Protein AF-A0A533V5C5-F1 (afdb_monomer_lite)

Sequence (83 aa):
PGFQKKDIRVNISKDILTLRANRTIDIESYTIHFRQRPNKIEKKIPLPYSIPEDDNVNSKADYANGVVKIRIPISKMTNIPIT

Structure (mmCIF, N/CA/C/O backbone):
data_AF-A0A533V5C5-F1
#
_entry.id   AF-A0A533V5C5-F1
#
loop_
_atom_site.group_PDB
_atom_site.id
_atom_site.type_symbol
_atom_site.label_atom_id
_atom_site.label_alt_id
_atom_site.label_comp_id
_atom_site.label_asym_id
_atom_site.label_entity_id
_atom_site.label_seq_id
_atom_site.pdbx_PDB_ins_code
_atom_site.Cartn_x
_atom_site.Cartn_y
_atom_site.Cartn_z
_atom_site.occupancy
_atom_site.B_iso_or_equiv
_atom_site.auth_seq_id
_atom_site.auth_comp_id
_atom_site.auth_asym_id
_atom_site.auth_atom_id
_atom_site.pdbx_PDB_model_num
ATOM 1 N N . PRO A 1 1 ? 8.784 -3.369 -5.041 1.00 88.25 1 PRO A N 1
ATOM 2 C CA . PRO A 1 1 ? 9.506 -2.083 -5.237 1.00 88.25 1 PRO A CA 1
ATOM 3 C C . PRO A 1 1 ? 9.494 -1.652 -6.720 1.00 88.25 1 PRO A C 1
ATOM 5 O O . PRO A 1 1 ? 9.332 -2.502 -7.600 1.00 88.25 1 PRO A O 1
ATOM 8 N N . GLY A 1 2 ? 9.679 -0.353 -6.995 1.00 92.06 2 GLY A N 1
ATOM 9 C CA . GLY A 1 2 ? 9.750 0.194 -8.363 1.00 92.06 2 GLY A CA 1
ATOM 10 C C . GLY A 1 2 ? 8.469 0.854 -8.885 1.00 92.06 2 GLY A C 1
ATOM 11 O O . GLY A 1 2 ? 8.208 0.779 -10.083 1.00 92.06 2 GLY A O 1
ATOM 12 N N . PHE A 1 3 ? 7.680 1.455 -7.992 1.00 95.25 3 PHE A N 1
ATOM 13 C CA . PHE A 1 3 ? 6.561 2.346 -8.319 1.00 95.25 3 PHE A CA 1
ATOM 14 C C . PHE A 1 3 ? 6.935 3.782 -7.935 1.00 95.25 3 PHE A C 1
ATOM 16 O O . PHE A 1 3 ? 7.684 3.980 -6.972 1.00 95.25 3 PHE A O 1
ATOM 23 N N . GLN A 1 4 ? 6.436 4.780 -8.665 1.00 94.19 4 GLN A N 1
ATOM 24 C CA . GLN A 1 4 ? 6.609 6.179 -8.270 1.00 94.19 4 GLN A CA 1
ATOM 25 C C . GLN A 1 4 ? 5.590 6.534 -7.182 1.00 94.19 4 GLN A C 1
ATOM 27 O O . GLN A 1 4 ? 4.493 5.983 -7.149 1.00 94.19 4 GLN A O 1
ATOM 32 N N . LYS A 1 5 ? 5.927 7.474 -6.289 1.00 93.75 5 LYS A N 1
ATOM 33 C CA . LYS A 1 5 ? 5.037 7.867 -5.178 1.00 93.75 5 LYS A CA 1
ATOM 34 C C . LYS A 1 5 ? 3.653 8.311 -5.671 1.00 93.75 5 LYS A C 1
ATOM 36 O O . LYS A 1 5 ? 2.653 7.920 -5.084 1.00 93.75 5 LYS A O 1
ATOM 41 N N . LYS A 1 6 ? 3.606 9.077 -6.768 1.00 94.19 6 LYS A N 1
ATOM 42 C CA . LYS A 1 6 ? 2.364 9.572 -7.395 1.00 94.19 6 LYS A CA 1
ATOM 43 C C . LYS A 1 6 ? 1.442 8.463 -7.920 1.00 94.19 6 LYS A C 1
ATOM 45 O O . LYS A 1 6 ? 0.243 8.677 -8.064 1.00 94.19 6 LYS A O 1
ATOM 50 N N . ASP A 1 7 ? 1.999 7.283 -8.171 1.00 95.25 7 ASP A N 1
ATOM 51 C CA . ASP A 1 7 ? 1.289 6.146 -8.749 1.00 95.25 7 ASP A CA 1
ATOM 52 C C . ASP A 1 7 ? 0.710 5.207 -7.682 1.00 95.25 7 ASP A C 1
ATOM 54 O O . ASP A 1 7 ? 0.043 4.223 -8.011 1.00 95.25 7 ASP A O 1
ATOM 58 N N . ILE A 1 8 ? 0.981 5.485 -6.404 1.00 95.56 8 ILE A N 1
ATOM 59 C CA . ILE A 1 8 ? 0.523 4.705 -5.258 1.00 95.56 8 ILE A CA 1
ATOM 60 C C . ILE A 1 8 ? -0.652 5.440 -4.615 1.00 95.56 8 ILE A C 1
ATOM 62 O O . ILE A 1 8 ? -0.552 6.609 -4.251 1.00 95.56 8 ILE A O 1
ATOM 66 N N . ARG A 1 9 ? -1.770 4.738 -4.443 1.00 95.12 9 ARG A N 1
ATOM 67 C CA . ARG A 1 9 ? -2.971 5.229 -3.766 1.00 95.12 9 ARG A CA 1
ATOM 68 C C . ARG A 1 9 ? -3.281 4.342 -2.573 1.00 95.12 9 ARG A C 1
ATOM 70 O O . ARG A 1 9 ? -3.291 3.116 -2.688 1.00 95.12 9 ARG A O 1
ATOM 77 N N . VAL A 1 10 ? -3.556 4.981 -1.446 1.00 93.12 10 VAL A N 1
ATOM 78 C CA . VAL A 1 10 ? -3.942 4.340 -0.191 1.00 93.12 10 VAL A CA 1
ATOM 79 C C . VAL A 1 10 ? -5.316 4.872 0.182 1.00 93.12 10 VAL A C 1
ATOM 81 O O . VAL A 1 10 ? -5.526 6.079 0.144 1.00 93.12 10 VAL A O 1
ATOM 84 N N . ASN A 1 11 ? -6.245 3.979 0.500 1.00 91.44 11 ASN A N 1
ATOM 85 C CA . ASN A 1 11 ? -7.580 4.339 0.955 1.00 91.44 11 ASN A CA 1
ATOM 86 C C . ASN A 1 11 ? -8.003 3.422 2.100 1.00 91.44 11 ASN A C 1
ATOM 88 O O . ASN A 1 11 ? -7.708 2.229 2.052 1.00 91.44 11 ASN A O 1
ATOM 92 N N . ILE A 1 12 ? -8.728 3.952 3.076 1.00 90.31 12 ILE A N 1
ATOM 93 C CA . ILE A 1 12 ? -9.359 3.171 4.140 1.00 90.31 12 ILE A CA 1
ATOM 94 C C . ILE A 1 12 ? -10.856 3.422 4.032 1.00 90.31 12 ILE A C 1
ATOM 96 O O . ILE A 1 12 ? -11.295 4.564 3.965 1.00 90.31 12 ILE A O 1
ATOM 100 N N . SER A 1 13 ? -11.640 2.355 3.935 1.00 88.44 13 SER A N 1
ATOM 101 C CA . SER A 1 13 ? -13.098 2.448 3.894 1.00 88.44 13 SER A CA 1
ATOM 102 C C . SER A 1 13 ? -13.690 1.157 4.429 1.00 88.44 13 SER A C 1
ATOM 104 O O . SER A 1 13 ? -13.219 0.081 4.052 1.00 88.44 13 SER A O 1
ATOM 106 N N . LYS A 1 14 ? -14.716 1.262 5.284 1.00 87.25 14 LYS A N 1
ATOM 107 C CA . LYS A 1 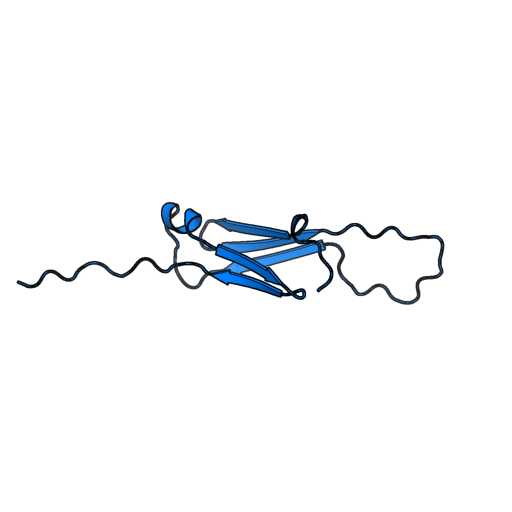14 ? -15.398 0.108 5.897 1.00 87.25 14 LYS A CA 1
ATOM 108 C C . LYS A 1 14 ? -14.407 -0.886 6.512 1.00 87.25 14 LYS A C 1
ATOM 110 O O . LYS A 1 14 ? -14.455 -2.074 6.209 1.00 87.25 14 LYS A O 1
ATOM 115 N N . ASP A 1 15 ? -13.447 -0.370 7.276 1.00 89.44 15 ASP A N 1
ATOM 116 C CA . ASP A 1 15 ? -12.411 -1.156 7.960 1.00 89.44 15 ASP A CA 1
ATOM 117 C C . ASP A 1 15 ? -11.509 -1.979 7.026 1.00 89.44 15 ASP A C 1
ATOM 119 O O . ASP A 1 15 ? -10.830 -2.918 7.439 1.00 89.44 15 ASP A O 1
ATOM 123 N N . ILE A 1 16 ? -11.458 -1.614 5.742 1.00 93.38 16 ILE A N 1
ATOM 124 C CA . ILE A 1 16 ? -10.581 -2.230 4.751 1.00 93.38 16 ILE A CA 1
ATOM 125 C C . ILE A 1 16 ? -9.577 -1.195 4.256 1.00 93.38 16 ILE A C 1
ATOM 127 O O . ILE A 1 16 ? -9.920 -0.227 3.571 1.00 93.38 16 ILE A O 1
ATOM 131 N N . LEU A 1 17 ? -8.301 -1.468 4.514 1.00 93.69 17 LEU A N 1
ATOM 132 C CA . LEU A 1 17 ? -7.188 -0.766 3.898 1.00 93.69 17 LEU A CA 1
ATOM 133 C C . LEU A 1 17 ? -6.976 -1.291 2.476 1.00 93.69 17 LEU A C 1
ATOM 135 O O . LEU A 1 17 ? -6.634 -2.453 2.254 1.00 93.69 17 LEU A O 1
ATOM 139 N N . THR A 1 18 ? -7.148 -0.413 1.498 1.00 95.31 18 THR A N 1
ATOM 140 C CA . THR A 1 18 ? -6.923 -0.691 0.082 1.00 95.31 18 THR A CA 1
ATOM 141 C C . THR A 1 18 ? -5.672 0.037 -0.403 1.00 95.31 18 THR A C 1
ATOM 143 O O . THR A 1 18 ? -5.625 1.265 -0.436 1.00 95.31 18 THR A O 1
ATOM 146 N N . LEU A 1 19 ? -4.667 -0.729 -0.830 1.00 95.69 19 LEU A N 1
ATOM 147 C CA . LEU A 1 19 ? -3.449 -0.247 -1.477 1.00 95.69 19 LEU A CA 1
ATOM 148 C C . LEU A 1 19 ? -3.521 -0.548 -2.974 1.00 95.69 19 LEU A C 1
ATOM 150 O O . LEU A 1 19 ? -3.651 -1.706 -3.378 1.00 95.69 19 LEU A O 1
ATOM 154 N N . ARG A 1 20 ? -3.397 0.486 -3.802 1.00 97.00 20 ARG A N 1
ATOM 155 C CA . ARG A 1 20 ? -3.341 0.369 -5.262 1.00 97.00 20 ARG A CA 1
ATOM 156 C C . ARG A 1 20 ? -2.073 1.015 -5.785 1.00 97.00 20 ARG A C 1
ATOM 158 O O . ARG A 1 20 ? -1.717 2.103 -5.352 1.00 97.00 20 ARG A O 1
ATOM 165 N N . ALA A 1 21 ? -1.415 0.368 -6.735 1.00 96.88 21 ALA A N 1
ATOM 166 C CA . ALA A 1 21 ? -0.286 0.950 -7.445 1.00 96.88 21 ALA A CA 1
ATOM 167 C C . ALA A 1 21 ? -0.347 0.567 -8.922 1.00 96.88 21 ALA A C 1
ATOM 169 O O . ALA A 1 21 ? -0.626 -0.591 -9.239 1.00 96.88 21 ALA A O 1
ATOM 170 N N . ASN A 1 22 ? -0.105 1.519 -9.821 1.00 96.38 22 ASN A N 1
ATOM 171 C CA . ASN A 1 22 ? -0.089 1.257 -11.259 1.00 96.38 22 ASN A CA 1
ATOM 172 C C . ASN A 1 22 ? 1.077 1.979 -11.925 1.00 96.38 22 ASN A C 1
ATOM 174 O O . ASN A 1 22 ? 1.185 3.188 -11.802 1.00 96.38 22 ASN A O 1
ATOM 178 N N . ARG A 1 23 ? 1.922 1.254 -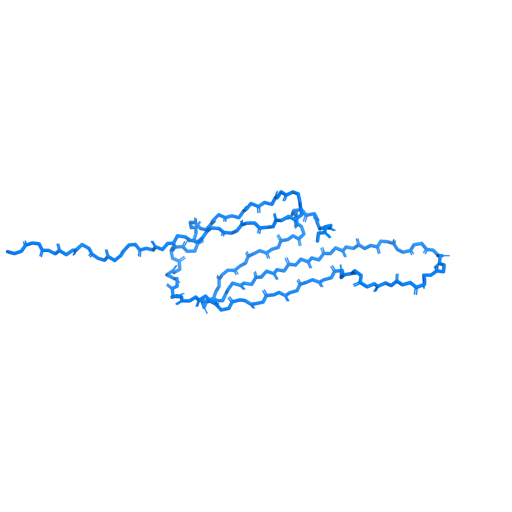12.651 1.00 93.38 23 ARG A N 1
ATOM 179 C CA . ARG A 1 23 ? 3.029 1.835 -13.410 1.00 93.38 23 ARG A CA 1
ATOM 180 C C . ARG A 1 23 ? 2.945 1.407 -14.864 1.00 93.38 23 ARG A C 1
ATOM 182 O O . ARG A 1 23 ? 2.730 0.229 -15.159 1.00 93.38 23 ARG A O 1
ATOM 189 N N . THR A 1 24 ? 3.178 2.357 -15.751 1.00 88.62 24 THR A N 1
ATOM 190 C CA . THR A 1 24 ? 3.381 2.080 -17.170 1.00 88.62 24 THR A CA 1
ATOM 191 C C . THR A 1 24 ? 4.837 1.683 -17.384 1.00 88.62 24 THR A C 1
ATOM 193 O O . THR A 1 24 ? 5.737 2.216 -16.735 1.00 88.62 24 THR A O 1
ATOM 196 N N . ILE A 1 25 ? 5.063 0.701 -18.248 1.00 84.44 25 ILE A N 1
ATOM 197 C CA . ILE A 1 25 ? 6.396 0.320 -18.709 1.00 84.44 25 ILE A CA 1
ATOM 198 C C . ILE A 1 25 ? 6.304 0.325 -20.224 1.00 84.44 25 ILE A C 1
ATOM 200 O O . ILE A 1 25 ? 5.541 -0.474 -20.771 1.00 84.44 25 ILE A O 1
ATOM 204 N N . ASP A 1 26 ? 7.052 1.215 -20.866 1.00 80.88 26 ASP A N 1
ATOM 205 C CA . ASP A 1 26 ? 7.180 1.214 -22.317 1.00 80.88 26 ASP A CA 1
ATOM 206 C C . ASP A 1 26 ? 8.037 0.020 -22.718 1.00 80.88 26 ASP A C 1
ATOM 208 O O . ASP A 1 26 ? 9.121 -0.214 -22.179 1.00 80.88 26 ASP A O 1
ATOM 212 N N . ILE A 1 27 ? 7.482 -0.801 -23.601 1.00 74.62 27 ILE A N 1
ATOM 213 C CA . ILE A 1 27 ? 8.132 -2.009 -24.081 1.00 74.62 27 ILE A CA 1
ATOM 214 C C . ILE A 1 27 ? 8.595 -1.707 -25.496 1.00 74.62 27 ILE A C 1
ATOM 216 O O . ILE A 1 27 ? 7.793 -1.708 -26.425 1.00 74.62 27 ILE A O 1
ATOM 220 N N . GLU A 1 28 ? 9.881 -1.422 -25.649 1.00 72.69 28 GLU A N 1
ATOM 221 C CA . GLU A 1 28 ? 10.519 -1.430 -26.962 1.00 72.69 28 GLU A CA 1
ATOM 222 C C . GLU A 1 28 ? 10.551 -2.860 -27.532 1.00 72.69 28 GLU A C 1
ATOM 224 O O . GLU A 1 28 ? 10.417 -3.838 -26.791 1.00 72.69 28 GLU A O 1
ATOM 229 N N . SER A 1 29 ? 10.715 -2.967 -28.853 1.00 74.31 29 SER A N 1
ATOM 230 C CA . SER A 1 29 ? 10.639 -4.183 -29.680 1.00 74.31 29 SER A CA 1
ATOM 231 C C . SER A 1 29 ? 11.750 -5.217 -29.409 1.00 74.31 29 SER A C 1
ATOM 233 O O . SER A 1 29 ? 12.436 -5.658 -30.328 1.00 74.31 29 SER A O 1
ATOM 235 N N . TYR A 1 30 ? 11.956 -5.607 -28.154 1.00 80.56 30 TYR A N 1
ATOM 236 C CA . TYR A 1 30 ? 12.935 -6.605 -27.734 1.00 80.56 30 TYR A CA 1
ATOM 237 C C . TYR A 1 30 ? 12.284 -7.964 -27.466 1.00 80.56 30 TYR A C 1
ATOM 239 O O . TYR A 1 30 ? 11.127 -8.062 -27.048 1.00 80.56 30 TYR A O 1
ATOM 247 N N . THR A 1 31 ? 13.069 -9.031 -27.623 1.00 86.94 31 THR A N 1
ATOM 248 C CA . THR A 1 31 ? 12.676 -10.382 -27.211 1.00 86.94 31 THR A CA 1
ATOM 249 C C . THR A 1 31 ? 12.707 -10.490 -25.685 1.00 86.94 31 THR A C 1
ATOM 251 O O . THR A 1 31 ? 13.769 -10.486 -25.065 1.00 86.94 31 THR A O 1
ATOM 254 N N . ILE A 1 32 ? 11.533 -10.582 -25.056 1.00 87.31 32 ILE A N 1
ATOM 255 C CA . ILE A 1 32 ? 11.396 -10.702 -23.599 1.00 87.31 32 ILE A CA 1
ATOM 256 C C . ILE A 1 32 ? 11.321 -12.176 -23.211 1.00 87.31 32 ILE A C 1
ATOM 258 O O . ILE A 1 32 ? 10.325 -12.840 -23.479 1.00 87.31 32 ILE A O 1
ATOM 262 N N . HIS A 1 33 ? 12.337 -12.664 -22.502 1.00 90.06 33 HIS A N 1
ATOM 263 C CA . HIS A 1 33 ? 12.336 -14.031 -21.974 1.00 90.06 33 HIS A CA 1
ATOM 264 C C . HIS A 1 33 ? 11.475 -14.181 -20.708 1.00 90.06 33 HIS A C 1
ATOM 266 O O . HIS A 1 33 ? 10.791 -15.188 -20.549 1.00 90.06 33 HIS A O 1
ATOM 272 N N . PHE A 1 34 ? 11.461 -13.179 -19.815 1.00 87.88 34 PHE A N 1
ATOM 273 C CA . PHE A 1 34 ? 10.699 -13.231 -18.560 1.00 87.88 34 PHE A CA 1
ATOM 274 C C . PHE A 1 34 ? 10.089 -11.882 -18.179 1.00 87.88 34 PHE A C 1
ATOM 276 O O . PHE A 1 34 ? 10.752 -10.845 -18.210 1.00 87.88 34 PHE A O 1
ATOM 283 N N . ARG A 1 35 ? 8.828 -11.905 -17.729 1.00 87.81 35 ARG A N 1
ATOM 284 C CA . ARG A 1 35 ? 8.092 -10.713 -17.281 1.00 87.81 35 ARG A CA 1
ATOM 285 C C . ARG A 1 35 ? 7.246 -10.998 -16.043 1.00 87.81 35 ARG A C 1
ATOM 287 O O . ARG A 1 35 ? 6.026 -11.070 -16.096 1.00 87.81 35 ARG A O 1
ATOM 294 N N . GLN A 1 36 ? 7.917 -11.151 -14.909 1.00 91.75 36 GLN A N 1
ATOM 295 C CA . GLN A 1 36 ? 7.261 -11.506 -13.644 1.00 91.75 36 GLN A CA 1
ATOM 296 C C . GLN A 1 36 ? 6.890 -10.288 -12.786 1.00 91.75 36 GLN A C 1
ATOM 298 O O . GLN A 1 36 ? 6.049 -10.379 -11.895 1.00 91.75 36 GLN A O 1
ATOM 303 N N . ARG A 1 37 ? 7.527 -9.130 -13.016 1.00 92.44 37 ARG A N 1
ATOM 304 C CA . ARG A 1 37 ? 7.307 -7.944 -12.180 1.00 92.44 37 ARG A CA 1
ATOM 305 C C . ARG A 1 37 ? 5.930 -7.332 -12.470 1.00 92.44 37 ARG A C 1
ATOM 307 O O . ARG A 1 37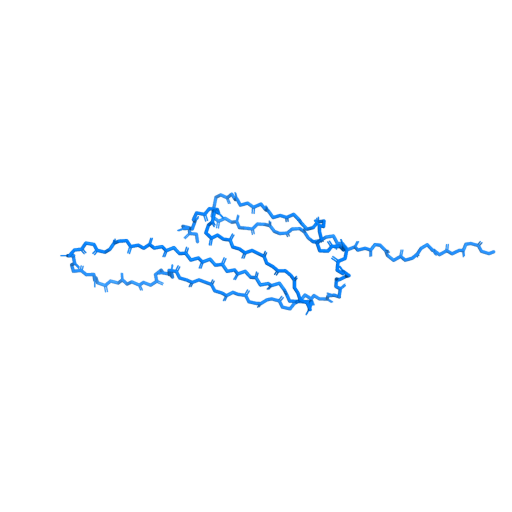 ? 5.653 -7.024 -13.627 1.00 92.44 37 ARG A O 1
ATOM 314 N N . PRO A 1 38 ? 5.107 -7.060 -11.444 1.00 94.12 38 PRO A N 1
ATOM 315 C CA . PRO A 1 38 ? 3.772 -6.519 -11.648 1.00 94.12 38 PR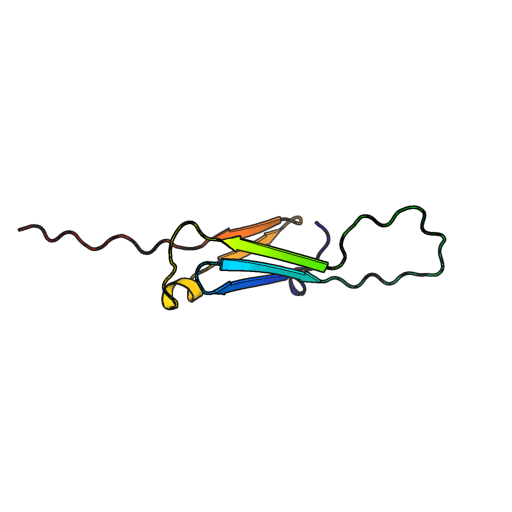O A CA 1
ATOM 316 C C . PRO A 1 38 ? 3.815 -5.076 -12.163 1.00 94.12 38 PRO A C 1
ATOM 318 O O . PRO A 1 38 ? 4.653 -4.264 -11.750 1.00 94.12 38 PRO A O 1
ATOM 321 N N . ASN A 1 39 ? 2.865 -4.751 -13.037 1.00 94.69 39 ASN A N 1
ATOM 322 C CA . ASN A 1 39 ? 2.588 -3.375 -13.465 1.00 94.69 39 ASN A CA 1
ATOM 323 C C . ASN A 1 39 ? 1.470 -2.754 -12.627 1.00 94.69 39 ASN A C 1
ATOM 325 O O . ASN A 1 39 ? 1.494 -1.562 -12.349 1.00 94.69 39 ASN A O 1
ATOM 329 N N . LYS A 1 40 ? 0.524 -3.583 -12.181 1.00 95.56 40 LYS A N 1
ATOM 330 C CA . LYS A 1 40 ? -0.601 -3.196 -11.338 1.00 95.56 40 LYS A CA 1
ATOM 331 C C . LYS A 1 40 ? -0.604 -4.049 -10.078 1.00 95.56 40 LYS A C 1
ATOM 333 O O . LYS A 1 40 ? -0.410 -5.260 -10.145 1.00 95.56 40 LYS A O 1
ATOM 338 N N . ILE A 1 41 ? -0.830 -3.408 -8.942 1.00 96.19 41 ILE A N 1
ATOM 339 C CA . ILE A 1 41 ? -1.026 -4.055 -7.649 1.00 96.19 41 ILE A CA 1
ATOM 340 C C . ILE A 1 41 ? -2.326 -3.516 -7.068 1.00 96.19 41 ILE A C 1
ATOM 342 O O . ILE A 1 41 ? -2.544 -2.305 -7.040 1.00 96.19 41 ILE A O 1
ATOM 346 N N . GLU A 1 42 ? -3.170 -4.417 -6.581 1.00 97.06 42 GLU A N 1
ATOM 347 C CA . GLU A 1 42 ? -4.278 -4.091 -5.694 1.00 97.06 42 GLU A CA 1
ATOM 348 C C . GLU A 1 42 ? -4.235 -5.052 -4.513 1.00 97.06 42 GLU A C 1
ATOM 350 O O . GLU A 1 42 ? -4.221 -6.271 -4.682 1.00 97.06 42 GLU A O 1
ATOM 355 N N . LYS A 1 43 ? -4.180 -4.495 -3.307 1.00 96.69 43 LYS A N 1
ATOM 356 C CA . LYS A 1 43 ? -4.189 -5.256 -2.067 1.00 96.69 43 LYS A CA 1
ATOM 357 C C . LYS A 1 43 ? -5.256 -4.678 -1.155 1.00 96.69 43 LYS A C 1
ATOM 359 O O . LYS A 1 43 ? -5.253 -3.483 -0.883 1.00 96.69 43 LYS A O 1
ATOM 364 N N . LYS A 1 44 ? -6.148 -5.545 -0.686 1.00 96.62 44 LYS A N 1
ATOM 365 C CA . LYS A 1 44 ? -7.138 -5.238 0.344 1.00 96.62 44 LYS A CA 1
ATOM 366 C C . LYS A 1 44 ? -6.722 -5.945 1.623 1.00 96.62 44 LYS A C 1
ATOM 368 O O . LYS A 1 44 ? -6.367 -7.124 1.580 1.00 96.62 44 LYS A O 1
ATOM 373 N N . ILE A 1 45 ? -6.703 -5.207 2.720 1.00 95.88 45 ILE A N 1
ATOM 374 C CA . ILE A 1 45 ? -6.263 -5.670 4.029 1.00 95.88 45 ILE A CA 1
ATOM 375 C C . ILE A 1 45 ? -7.387 -5.322 5.007 1.00 95.88 45 ILE A C 1
ATOM 377 O O . ILE A 1 45 ? -7.615 -4.132 5.232 1.00 95.88 45 ILE A O 1
ATOM 381 N N . PRO A 1 46 ? -8.120 -6.313 5.541 1.00 94.44 46 PRO A N 1
ATOM 382 C CA . PRO A 1 46 ? -9.070 -6.060 6.614 1.00 94.44 46 PRO A CA 1
ATOM 383 C C . PRO A 1 46 ? -8.300 -5.602 7.852 1.00 94.44 46 PRO A C 1
ATOM 385 O O . PRO A 1 46 ? -7.253 -6.163 8.188 1.00 94.44 46 PRO A O 1
ATOM 388 N N . LEU A 1 47 ? -8.792 -4.551 8.490 1.00 91.44 47 LEU A N 1
ATOM 389 C CA . LEU A 1 47 ? -8.184 -3.987 9.680 1.00 91.44 47 LEU A CA 1
ATOM 390 C C . LEU A 1 47 ? -8.722 -4.705 10.923 1.00 91.44 47 LEU A C 1
ATOM 392 O O . LEU A 1 47 ? -9.867 -5.152 10.933 1.00 91.44 47 LEU A O 1
ATOM 396 N N . PRO A 1 48 ? -7.897 -4.854 11.971 1.00 90.56 48 PRO A N 1
ATOM 397 C CA . PRO A 1 48 ? -8.281 -5.606 13.163 1.00 90.56 48 PRO A CA 1
ATOM 398 C C . PRO A 1 48 ? -9.278 -4.864 14.070 1.00 90.56 48 PRO A C 1
ATOM 400 O O . PRO A 1 48 ? -9.730 -5.431 15.059 1.00 90.56 48 PRO A O 1
ATOM 403 N N . TYR A 1 49 ? -9.602 -3.607 13.765 1.00 86.56 49 TYR A N 1
ATOM 404 C CA . TYR A 1 49 ? -10.549 -2.772 14.499 1.00 86.56 49 TYR A CA 1
ATOM 405 C C . TYR A 1 49 ? -11.270 -1.822 13.542 1.00 86.56 49 TYR A C 1
ATOM 407 O O . TYR A 1 49 ? -10.792 -1.575 12.430 1.00 86.56 49 TYR A O 1
ATOM 415 N N . SER A 1 50 ? -12.402 -1.288 14.002 1.00 84.81 50 SER A N 1
ATOM 416 C CA . SER A 1 50 ? -13.175 -0.318 13.235 1.00 84.81 50 SER A CA 1
ATOM 417 C C . SER A 1 50 ? -12.607 1.088 13.371 1.00 84.81 50 SER A C 1
ATOM 419 O O . SER A 1 50 ? -12.216 1.488 14.470 1.00 84.81 50 SER A O 1
ATOM 421 N N . ILE A 1 51 ? -12.536 1.823 12.262 1.00 80.06 51 ILE A N 1
ATOM 422 C CA . ILE A 1 51 ? -11.991 3.183 12.235 1.00 80.06 51 ILE A CA 1
ATOM 423 C C . ILE A 1 51 ? -13.129 4.170 11.972 1.00 80.06 51 ILE A C 1
ATOM 425 O O . ILE A 1 51 ? -13.718 4.131 10.886 1.00 80.06 51 ILE A O 1
ATOM 429 N N . PRO A 1 52 ? -13.427 5.074 12.924 1.00 78.19 52 PRO A N 1
ATOM 430 C CA . PRO A 1 52 ? -14.355 6.176 12.697 1.00 78.19 52 PRO A CA 1
ATOM 431 C C . PRO A 1 52 ? -13.928 7.014 11.487 1.00 78.19 52 PRO A C 1
ATOM 433 O O . PRO A 1 52 ? -12.735 7.221 11.263 1.00 78.19 52 PRO A O 1
ATOM 436 N N . GLU A 1 53 ? -14.880 7.540 10.712 1.00 70.69 53 GLU A N 1
ATOM 437 C CA . GLU A 1 53 ? -14.540 8.295 9.495 1.00 70.69 53 GLU A CA 1
ATOM 438 C C . GLU A 1 53 ? -13.654 9.523 9.775 1.00 70.69 53 GLU A C 1
ATOM 440 O O . GLU A 1 53 ? -12.754 9.810 8.986 1.00 70.69 53 GLU A O 1
ATOM 445 N N . ASP A 1 54 ? -13.819 10.171 10.931 1.00 66.12 54 ASP A N 1
ATOM 446 C CA . ASP A 1 54 ? -12.996 11.313 11.352 1.00 66.12 54 ASP A CA 1
ATOM 447 C C . ASP A 1 54 ? -11.527 10.934 11.611 1.00 66.12 54 ASP A C 1
ATOM 449 O O . ASP A 1 54 ? -10.609 11.710 11.332 1.00 66.12 54 ASP A O 1
ATOM 453 N N . ASP A 1 55 ? -11.272 9.708 12.075 1.00 65.88 55 ASP A N 1
ATOM 454 C CA . ASP A 1 55 ? -9.916 9.220 12.338 1.00 65.88 55 ASP A CA 1
ATOM 455 C C . ASP A 1 55 ? -9.167 8.856 11.054 1.00 65.88 55 ASP A C 1
ATOM 457 O O . ASP A 1 55 ? -7.931 8.910 11.020 1.00 65.88 55 ASP A O 1
ATOM 461 N N . ASN A 1 56 ? -9.893 8.557 9.967 1.00 65.12 56 ASN A N 1
ATOM 462 C CA . ASN A 1 56 ? -9.280 8.300 8.664 1.00 65.12 56 ASN A CA 1
ATOM 463 C C . ASN A 1 56 ? -8.467 9.511 8.178 1.00 65.12 56 ASN A C 1
ATOM 465 O O . ASN A 1 56 ? -7.411 9.317 7.569 1.00 65.12 56 ASN A O 1
ATOM 469 N N . VAL A 1 57 ? -8.894 10.741 8.496 1.00 62.69 57 VAL A N 1
ATOM 470 C CA . VAL A 1 57 ? -8.228 11.996 8.088 1.00 62.69 57 VAL A CA 1
ATOM 471 C C . VAL A 1 57 ? -6.833 12.138 8.709 1.00 62.69 57 VAL A C 1
ATOM 473 O O . VAL A 1 57 ? -5.933 12.719 8.104 1.00 62.69 57 VAL A O 1
ATOM 476 N N . ASN A 1 58 ? -6.611 11.542 9.882 1.00 66.31 58 ASN A N 1
ATOM 477 C CA . ASN A 1 58 ? -5.342 11.619 10.610 1.00 66.31 58 ASN A CA 1
ATOM 478 C C . ASN A 1 58 ? -4.324 10.540 10.194 1.00 66.31 58 ASN A C 1
ATOM 480 O O . ASN A 1 58 ? -3.202 10.499 10.714 1.00 66.31 58 ASN A O 1
ATOM 484 N N . SER A 1 59 ? -4.687 9.668 9.252 1.00 77.75 59 SER A N 1
ATOM 485 C CA . SER A 1 59 ? -3.817 8.605 8.746 1.00 77.75 59 SER A CA 1
ATOM 486 C C . SER A 1 59 ? -2.625 9.183 7.981 1.00 77.75 59 SER A C 1
ATOM 488 O O . SER A 1 59 ? -2.787 9.963 7.044 1.00 77.75 59 SER A O 1
ATOM 490 N N . LYS A 1 60 ? -1.402 8.758 8.322 1.00 85.62 60 LYS A N 1
ATOM 491 C CA . LYS A 1 60 ? -0.175 9.190 7.627 1.00 85.62 60 LYS A CA 1
ATOM 492 C C . LYS A 1 60 ? 0.396 8.066 6.772 1.00 85.62 60 LYS A C 1
ATOM 494 O O . LYS A 1 60 ? 0.513 6.932 7.238 1.00 85.62 60 LYS A O 1
ATOM 499 N N . ALA A 1 61 ? 0.809 8.392 5.549 1.00 91.06 61 ALA A N 1
ATOM 500 C CA . ALA A 1 61 ? 1.468 7.462 4.637 1.00 91.06 61 ALA A CA 1
ATOM 501 C C . ALA A 1 61 ? 2.803 8.028 4.129 1.00 91.06 61 ALA A C 1
ATOM 503 O O . ALA A 1 61 ? 2.848 9.091 3.510 1.00 91.06 61 ALA A O 1
ATOM 504 N N . ASP A 1 62 ? 3.877 7.270 4.343 1.00 94.06 62 ASP A N 1
ATOM 505 C CA . ASP A 1 62 ? 5.232 7.590 3.898 1.00 94.06 62 ASP A CA 1
ATOM 506 C C . ASP A 1 62 ? 5.687 6.584 2.833 1.00 94.06 62 ASP A C 1
ATOM 508 O O . ASP A 1 62 ? 5.355 5.397 2.889 1.00 94.06 62 ASP A O 1
ATOM 512 N N . TYR A 1 63 ? 6.488 7.042 1.869 1.00 95.50 63 TYR A N 1
ATOM 513 C CA . TYR A 1 63 ? 7.108 6.179 0.865 1.00 95.50 63 TYR A CA 1
ATOM 514 C C . TYR A 1 63 ? 8.591 6.500 0.744 1.00 95.50 63 TYR A C 1
ATOM 516 O O . TYR A 1 63 ? 8.957 7.610 0.360 1.00 95.50 63 TYR A O 1
ATOM 524 N N . ALA A 1 64 ? 9.431 5.519 1.059 1.00 95.62 64 ALA A N 1
ATOM 525 C CA . ALA A 1 64 ? 10.879 5.631 0.962 1.00 95.62 64 ALA A CA 1
ATOM 526 C C . ALA A 1 64 ? 11.478 4.272 0.593 1.00 95.62 64 ALA A C 1
ATOM 528 O O . ALA A 1 64 ? 11.028 3.238 1.083 1.00 95.62 64 ALA A O 1
ATOM 529 N N . ASN A 1 65 ? 12.490 4.271 -0.279 1.00 94.38 65 ASN A N 1
ATOM 530 C CA . ASN A 1 65 ? 13.259 3.079 -0.660 1.00 94.38 65 ASN A CA 1
ATOM 531 C C . ASN A 1 65 ? 12.394 1.882 -1.105 1.00 94.38 65 ASN A C 1
ATOM 533 O O . ASN A 1 65 ? 12.688 0.728 -0.807 1.00 94.38 65 ASN A O 1
ATOM 537 N N . GLY A 1 66 ? 11.292 2.149 -1.814 1.00 93.25 66 GLY A N 1
ATOM 538 C CA . GLY A 1 66 ? 10.386 1.104 -2.298 1.00 93.25 66 GLY A CA 1
ATOM 539 C C . GLY A 1 66 ? 9.441 0.519 -1.244 1.00 93.25 66 GLY A C 1
ATOM 540 O O . GLY A 1 66 ? 8.744 -0.448 -1.559 1.00 93.25 66 GLY A O 1
ATOM 541 N N . VAL A 1 67 ? 9.395 1.099 -0.040 1.00 95.94 67 VAL A N 1
ATOM 542 C CA . VAL A 1 67 ? 8.556 0.670 1.085 1.00 95.94 67 VAL A CA 1
ATOM 543 C C . VAL A 1 67 ? 7.498 1.728 1.383 1.00 95.94 67 VAL A C 1
ATOM 545 O O . VAL A 1 67 ? 7.818 2.903 1.565 1.00 95.94 67 VAL A O 1
ATOM 548 N N . VAL A 1 68 ? 6.237 1.298 1.456 1.00 95.19 68 VAL A N 1
ATOM 549 C CA . VAL A 1 68 ? 5.105 2.123 1.899 1.00 95.19 68 VAL A CA 1
ATOM 550 C C . VAL A 1 68 ? 4.880 1.860 3.387 1.00 95.19 68 VAL A C 1
ATOM 552 O O . VAL A 1 68 ? 4.668 0.714 3.778 1.00 95.19 68 VAL A O 1
ATOM 555 N N . LYS A 1 69 ? 4.931 2.906 4.215 1.00 95.44 69 LYS A N 1
ATOM 556 C CA . LYS A 1 69 ? 4.623 2.843 5.651 1.00 95.44 69 LYS A CA 1
ATOM 557 C C . LYS A 1 69 ? 3.333 3.604 5.910 1.00 95.44 69 LYS A C 1
ATOM 559 O O . LYS A 1 69 ? 3.241 4.773 5.554 1.00 95.44 69 LYS A O 1
ATOM 564 N N . ILE A 1 70 ? 2.358 2.954 6.535 1.00 93.19 70 ILE A N 1
ATOM 565 C CA . ILE A 1 70 ? 1.052 3.539 6.849 1.00 93.19 70 ILE A CA 1
ATOM 566 C C . ILE A 1 70 ? 0.903 3.519 8.367 1.00 93.19 70 ILE A C 1
ATOM 568 O O . ILE A 1 70 ? 1.087 2.474 8.987 1.00 93.19 70 ILE A O 1
ATOM 572 N N . ARG A 1 71 ? 0.616 4.677 8.963 1.00 90.69 71 ARG A N 1
ATOM 573 C CA . ARG A 1 71 ? 0.306 4.818 10.388 1.00 90.69 71 ARG A CA 1
ATOM 574 C C . ARG A 1 71 ? -1.149 5.237 10.520 1.00 90.69 71 ARG A C 1
ATOM 576 O O . ARG A 1 71 ? -1.517 6.314 10.053 1.00 90.69 71 ARG A O 1
ATOM 583 N N . ILE A 1 72 ? -1.934 4.380 11.158 1.00 88.75 72 ILE A N 1
ATOM 584 C CA . ILE A 1 72 ? -3.346 4.604 11.445 1.00 88.75 72 ILE A CA 1
ATOM 585 C C . ILE A 1 72 ? -3.448 4.828 12.956 1.00 88.75 72 ILE A C 1
ATOM 587 O O . ILE A 1 72 ? -3.007 3.955 13.710 1.00 88.75 72 ILE A O 1
ATOM 591 N N . PRO A 1 73 ? -3.939 5.988 13.420 1.00 82.88 73 PRO A N 1
ATOM 592 C CA . PRO A 1 73 ? -4.149 6.205 14.841 1.00 82.88 73 PRO A CA 1
ATOM 593 C C . PRO A 1 73 ? -5.264 5.292 15.359 1.00 82.88 73 PRO A C 1
ATOM 595 O O . PRO A 1 73 ? -6.190 4.932 14.636 1.00 82.88 73 PRO A O 1
ATOM 598 N N . ILE A 1 74 ? -5.161 4.915 16.628 1.00 79.69 74 ILE A N 1
ATOM 599 C CA . ILE A 1 74 ? -6.230 4.237 17.357 1.00 79.69 74 ILE A CA 1
ATOM 600 C C . ILE A 1 74 ? -6.800 5.287 18.303 1.00 79.69 74 ILE A C 1
ATOM 602 O O . ILE A 1 74 ? -6.070 5.771 19.175 1.00 79.69 74 ILE A O 1
ATOM 606 N N . SER A 1 75 ? -8.064 5.669 18.120 1.00 71.00 75 SER A N 1
ATOM 607 C CA . SER A 1 75 ? -8.737 6.549 19.074 1.00 71.00 75 SER A CA 1
ATOM 608 C C . SER A 1 75 ? -8.766 5.886 20.446 1.00 71.00 75 SER A C 1
ATOM 610 O O . SER A 1 75 ? -9.176 4.735 20.598 1.00 71.00 75 SER A O 1
ATO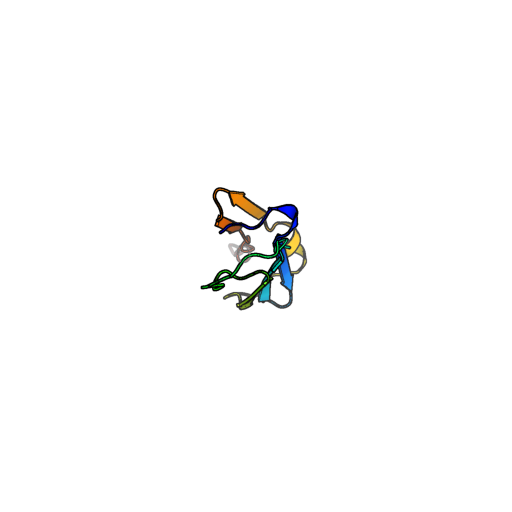M 612 N N . LYS A 1 76 ? -8.230 6.592 21.446 1.00 63.38 76 LYS A N 1
ATOM 613 C CA . LYS A 1 76 ? -8.089 6.074 22.807 1.00 63.38 76 LYS A CA 1
ATOM 614 C C . LYS A 1 76 ? -9.466 5.757 23.387 1.00 63.38 76 LYS A C 1
ATOM 616 O O . LYS A 1 76 ? -10.397 6.547 23.253 1.00 63.38 76 LYS A O 1
ATOM 621 N N . MET A 1 77 ? -9.548 4.617 24.070 1.00 59.66 77 MET A N 1
ATOM 622 C CA . MET A 1 77 ? -10.680 4.252 24.916 1.00 59.66 77 MET A CA 1
ATOM 623 C C . MET A 1 77 ? -11.023 5.393 25.885 1.00 59.66 77 MET A C 1
ATOM 625 O O . MET A 1 77 ? -10.143 6.050 26.442 1.00 59.66 77 MET A O 1
ATOM 629 N N . THR A 1 78 ? -12.326 5.603 26.026 1.00 56.34 78 THR A N 1
ATOM 630 C CA . THR A 1 78 ? -13.036 6.591 26.843 1.00 56.34 78 THR A CA 1
ATOM 631 C C . THR A 1 78 ? -12.429 6.830 28.227 1.00 56.34 78 THR A C 1
ATOM 633 O O . THR A 1 78 ? -12.103 5.880 28.937 1.00 56.34 78 THR A O 1
ATOM 636 N N . ASN A 1 79 ? -12.357 8.107 28.624 1.00 63.22 79 ASN A N 1
ATOM 637 C CA . ASN A 1 79 ? -12.104 8.552 29.998 1.00 63.22 79 ASN A CA 1
ATOM 638 C C . ASN A 1 79 ? -12.955 7.730 30.978 1.00 63.22 79 ASN A C 1
ATOM 640 O O . ASN A 1 79 ? -14.182 7.767 30.898 1.00 63.22 79 ASN A O 1
ATOM 644 N N . ILE A 1 80 ? -12.313 7.006 31.895 1.00 71.50 80 ILE A N 1
ATOM 645 C CA . ILE A 1 80 ? -13.007 6.337 32.998 1.00 71.50 80 ILE A CA 1
ATOM 646 C C . ILE A 1 80 ? -13.298 7.418 34.048 1.00 71.50 80 ILE A C 1
ATOM 648 O O . ILE A 1 80 ? -12.344 8.002 34.57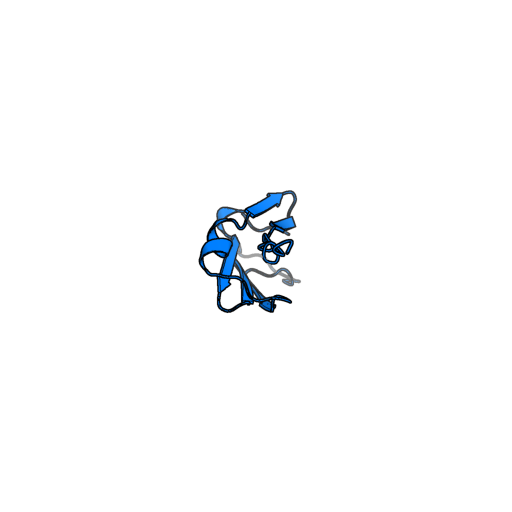0 1.00 71.50 80 ILE A O 1
ATOM 652 N N . PRO A 1 81 ? -14.569 7.739 34.346 1.00 72.00 81 PRO A N 1
ATOM 653 C CA . PRO A 1 81 ? -14.885 8.694 35.394 1.00 72.00 81 PRO A CA 1
ATOM 654 C C . PRO A 1 81 ? -14.526 8.090 36.754 1.00 72.00 81 PRO A C 1
ATOM 656 O O . PRO A 1 81 ? -14.921 6.971 37.080 1.00 72.00 81 PRO A O 1
ATOM 659 N N . ILE A 1 82 ? -13.757 8.839 37.538 1.00 69.94 82 ILE A N 1
ATOM 660 C CA . ILE A 1 82 ? -13.464 8.508 38.931 1.00 69.94 82 ILE A CA 1
ATOM 661 C C . ILE A 1 82 ? -14.690 8.959 39.732 1.00 69.94 82 ILE A C 1
ATOM 663 O O . ILE A 1 82 ? -15.034 10.140 39.682 1.00 69.94 82 ILE A O 1
ATOM 667 N N . THR A 1 83 ? -15.375 8.016 40.384 1.00 64.69 83 THR A N 1
ATOM 668 C CA . THR A 1 83 ? -16.503 8.286 41.295 1.00 64.69 83 THR A CA 1
ATOM 669 C C . THR A 1 83 ? -16.048 8.070 42.726 1.00 64.69 83 THR A C 1
ATOM 671 O O . THR A 1 83 ? -15.264 7.114 42.929 1.00 64.69 83 THR A O 1
#

pLDDT: mean 85.98, std 11.1, range [56.34, 97.06]

Foldseek 3Di:
DDFDPVQWDWDADPQKIKIKGAADDDDDPDDDPDDDDDRIDIDIDRHPDDDDPVQRVVWDWDDDPNDIDIDRDDPDPDDDDDD

Secondary structure (DSSP, 8-state):
----GGGEEEEEETTEEEEEEE------S---S---S-SEEEEEEE-SS---HHHHTT-EEEEETTEEEEE---PPP--PPP-

Radius of gyration: 18.64 Å; chains: 1; bounding box: 30×26×71 Å